Protein AF-W4PL32-F1 (afdb_monomer_lite)

pLDDT: mean 83.38, std 11.6, range [44.34, 94.25]

Secondary structure (DSSP, 8-state):
-HHHHHS-SS--HHHHHHHHHHHHHHHHHHHHHHHHHHHHTHHHHHTT---TTSS-HHHHHHHHHIIIIIHHHHHHHTTTTT--

Foldseek 3Di:
DVCCLVDPPDDPPVSVVVVVLVVLVVQLVVLQVVLVVLVVCLVVQQVPADDPPPPHSSVSSVVSSCCSHVVSVCSNVVPCVPVD

Sequence (84 aa):
MIYKLLFPTKPNQNNISFLLLTARIVFGLLFLFHGVAKWNNFENLSASFPDPLGVGSSVSLGLAIFGELICSIGFIIGILYRLA

Structure (mmCIF, N/CA/C/O backbone):
data_AF-W4PL32-F1
#
_entry.id   AF-W4PL32-F1
#
loop_
_atom_site.group_PDB
_atom_site.id
_atom_site.type_symbol
_atom_site.label_atom_id
_atom_site.label_alt_id
_atom_site.label_comp_id
_atom_site.label_asym_id
_atom_site.label_entity_id
_atom_site.label_seq_id
_atom_site.pdbx_PDB_ins_code
_atom_site.Cartn_x
_atom_site.Cartn_y
_atom_site.Cartn_z
_atom_site.occupancy
_atom_site.B_iso_or_equiv
_atom_site.auth_seq_id
_atom_site.auth_comp_id
_atom_site.auth_asym_id
_atom_site.auth_atom_id
_atom_site.pdbx_PDB_model_num
ATOM 1 N N . MET A 1 1 ? -24.525 -17.280 10.150 1.00 58.78 1 MET A N 1
ATOM 2 C CA . MET A 1 1 ? -23.579 -16.574 11.048 1.00 58.78 1 MET A CA 1
ATOM 3 C C . MET A 1 1 ? -22.935 -15.371 10.356 1.00 58.78 1 MET A C 1
ATOM 5 O O . MET A 1 1 ? -23.075 -14.270 10.865 1.00 58.78 1 MET A O 1
ATOM 9 N N . ILE A 1 2 ? -22.360 -15.547 9.159 1.00 66.56 2 ILE A N 1
ATOM 10 C CA . ILE A 1 2 ? -21.729 -14.482 8.348 1.00 66.56 2 ILE A CA 1
ATOM 11 C C . ILE A 1 2 ? -22.652 -13.288 8.041 1.00 66.56 2 ILE A C 1
ATOM 13 O O . ILE A 1 2 ? -22.238 -12.150 8.208 1.00 66.56 2 ILE A O 1
ATOM 17 N N . TYR A 1 3 ? -23.924 -13.513 7.698 1.00 60.78 3 TYR A N 1
ATOM 18 C CA . TYR A 1 3 ? -24.855 -12.404 7.430 1.00 60.78 3 TYR A CA 1
ATOM 19 C C . TYR A 1 3 ? -25.136 -11.511 8.649 1.00 60.78 3 TYR A C 1
ATOM 21 O O . TYR A 1 3 ? -25.255 -10.306 8.488 1.00 60.78 3 TYR A O 1
ATOM 29 N N . LYS A 1 4 ? -25.182 -12.064 9.872 1.00 63.09 4 LYS A N 1
ATOM 30 C CA . LYS A 1 4 ? -25.337 -11.262 11.105 1.00 63.09 4 LYS A CA 1
ATOM 31 C C . LYS A 1 4 ? -24.054 -10.515 11.490 1.00 63.09 4 LYS A C 1
ATOM 33 O O . LYS A 1 4 ? -24.137 -9.527 12.209 1.00 63.09 4 LYS A O 1
ATOM 38 N N . LEU A 1 5 ? -22.897 -11.004 11.034 1.00 66.06 5 LEU A N 1
ATOM 39 C CA . LEU A 1 5 ? -21.594 -10.357 11.199 1.00 66.06 5 LEU A CA 1
ATOM 40 C C . LEU A 1 5 ? -21.435 -9.183 10.217 1.00 66.06 5 LEU A C 1
ATOM 42 O O . LEU A 1 5 ? -21.007 -8.111 10.626 1.00 66.06 5 LEU A O 1
ATOM 46 N N . LEU A 1 6 ? -21.809 -9.387 8.947 1.00 67.12 6 LEU A N 1
ATOM 47 C CA . LEU A 1 6 ? -21.750 -8.371 7.887 1.00 67.12 6 LEU A CA 1
ATOM 48 C C . LEU A 1 6 ? -22.866 -7.322 8.007 1.00 67.12 6 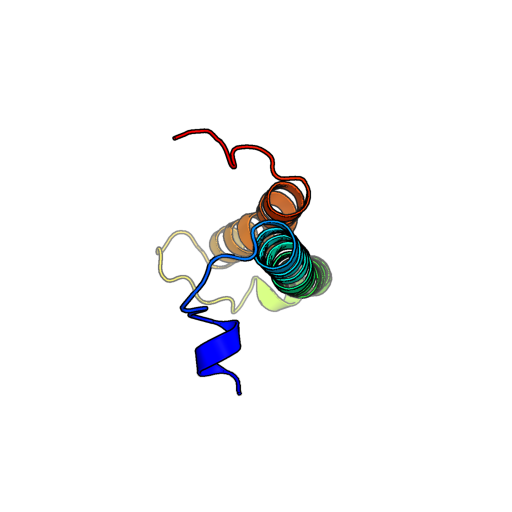LEU A C 1
ATOM 50 O O . LEU A 1 6 ? -22.637 -6.156 7.706 1.00 67.12 6 LEU A O 1
ATOM 54 N N . PHE A 1 7 ? -24.053 -7.721 8.473 1.00 70.38 7 PHE A N 1
ATOM 55 C CA . PHE A 1 7 ? -25.233 -6.859 8.589 1.00 70.38 7 PHE A CA 1
ATOM 56 C C . PHE A 1 7 ? -25.903 -7.024 9.967 1.00 70.38 7 PHE A C 1
ATOM 58 O O . PHE A 1 7 ? -26.926 -7.706 10.100 1.00 70.38 7 PHE A O 1
ATOM 65 N N . PRO A 1 8 ? -25.322 -6.444 11.032 1.00 64.25 8 PRO A N 1
ATOM 66 C CA . PRO A 1 8 ? -25.910 -6.500 12.364 1.00 64.25 8 PRO A CA 1
ATOM 67 C C . PRO A 1 8 ? -27.207 -5.680 12.431 1.00 64.25 8 PRO A C 1
ATOM 69 O O . PRO A 1 8 ? -27.237 -4.502 12.091 1.00 64.25 8 PRO A O 1
ATOM 72 N N . THR A 1 9 ? -28.286 -6.288 12.932 1.00 68.94 9 THR A N 1
ATOM 73 C CA . THR A 1 9 ? -29.603 -5.635 13.093 1.00 68.94 9 THR A CA 1
ATOM 74 C C . THR A 1 9 ? -29.647 -4.613 14.234 1.00 68.94 9 THR A C 1
ATOM 76 O O . THR A 1 9 ? -30.548 -3.780 14.280 1.00 68.94 9 THR A O 1
ATOM 79 N N . LYS A 1 10 ? -28.681 -4.666 15.160 1.00 69.06 10 LYS A N 1
ATOM 80 C CA . LYS A 1 10 ? -28.441 -3.651 16.193 1.00 69.06 10 LYS A CA 1
ATOM 81 C C . LYS A 1 10 ? -26.964 -3.260 16.153 1.00 69.06 10 LYS A C 1
ATOM 83 O O . LYS A 1 10 ? -26.121 -4.140 16.348 1.00 69.06 10 LYS A O 1
ATOM 88 N N . PRO A 1 11 ? -26.624 -1.985 15.908 1.00 63.25 11 PRO A N 1
ATOM 89 C CA . PRO A 1 11 ? -25.235 -1.575 15.828 1.00 63.25 11 PRO A CA 1
ATOM 90 C C . PRO A 1 11 ? -24.617 -1.557 17.228 1.00 63.25 11 PRO A C 1
ATOM 92 O O . PRO A 1 11 ? -24.775 -0.596 17.975 1.00 63.25 11 PRO A O 1
ATOM 95 N N . ASN A 1 12 ? -23.888 -2.613 17.597 1.00 69.31 12 ASN A N 1
ATOM 96 C CA . ASN A 1 12 ? -22.916 -2.493 18.677 1.00 69.31 12 ASN A CA 1
ATOM 97 C C . ASN A 1 12 ? -21.685 -1.775 18.108 1.00 69.31 12 ASN A C 1
ATOM 99 O O . ASN A 1 12 ? -20.866 -2.399 17.427 1.00 69.31 12 ASN A O 1
ATOM 103 N N . GLN A 1 13 ? -21.595 -0.459 18.326 1.00 71.00 13 GLN A N 1
ATOM 104 C CA . GLN A 1 13 ? -20.619 0.404 17.649 1.00 71.00 13 GLN A CA 1
ATOM 105 C C . GLN A 1 13 ? -19.165 -0.040 17.868 1.00 71.00 13 GLN A C 1
ATOM 107 O O . GLN A 1 13 ? -18.364 0.032 16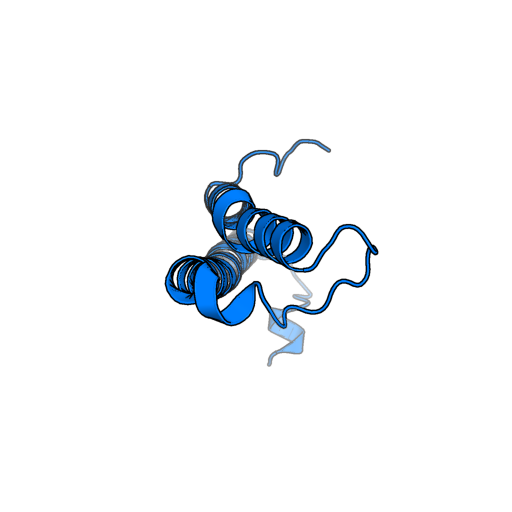.936 1.00 71.00 13 GLN A O 1
ATOM 112 N N . ASN A 1 14 ? -18.836 -0.593 19.039 1.00 78.31 14 ASN A N 1
ATOM 113 C CA . ASN A 1 14 ? -17.480 -1.062 19.339 1.00 78.31 14 ASN A CA 1
ATOM 114 C C . ASN A 1 14 ? -17.090 -2.300 18.518 1.00 78.31 14 ASN A C 1
ATOM 116 O O . ASN A 1 14 ? -16.008 -2.336 17.936 1.00 78.31 14 ASN A O 1
ATOM 120 N N . ASN A 1 15 ? -17.980 -3.292 18.415 1.00 80.69 15 ASN A N 1
ATOM 121 C CA . ASN A 1 15 ? -17.697 -4.526 17.672 1.00 80.69 15 ASN A CA 1
ATOM 122 C C . ASN A 1 15 ? -17.582 -4.263 16.166 1.00 80.69 15 ASN A C 1
ATOM 124 O O . ASN A 1 15 ? -16.737 -4.855 15.501 1.00 80.69 15 ASN A O 1
ATOM 128 N N . ILE A 1 16 ? -18.415 -3.362 15.636 1.00 81.62 16 ILE A N 1
ATOM 129 C CA . ILE A 1 16 ? -18.372 -2.968 14.223 1.00 81.62 16 ILE A CA 1
ATOM 130 C C . ILE A 1 16 ? -17.082 -2.198 13.929 1.00 81.62 16 ILE A C 1
ATOM 132 O O . ILE A 1 16 ? -16.413 -2.488 12.942 1.00 81.62 16 ILE A O 1
ATOM 136 N N . SER A 1 17 ? -16.689 -1.271 14.807 1.00 84.00 17 SER A N 1
ATOM 137 C CA . SER A 1 17 ? -15.443 -0.509 14.654 1.00 84.00 17 SER A CA 1
ATOM 138 C C . SER A 1 17 ? -14.215 -1.422 14.675 1.00 84.00 17 SER A C 1
ATOM 140 O O . SER A 1 17 ? -13.322 -1.271 13.843 1.00 84.00 17 SER A O 1
ATOM 142 N N . PHE A 1 18 ? -14.196 -2.412 15.574 1.00 86.25 18 PHE A N 1
ATOM 143 C CA . PHE A 1 18 ? -13.131 -3.412 15.626 1.00 86.25 18 PHE A CA 1
ATOM 144 C C . PHE A 1 18 ? -13.098 -4.273 14.360 1.00 86.25 18 PHE A C 1
ATOM 146 O O . PHE A 1 18 ? -12.038 -4.444 13.768 1.00 86.25 18 PHE A O 1
ATOM 153 N N . LEU A 1 19 ? -14.255 -4.747 13.887 1.00 88.25 19 LEU A N 1
ATOM 154 C CA . LEU A 1 19 ? -14.352 -5.525 12.652 1.00 88.25 19 LEU A CA 1
ATOM 155 C C . 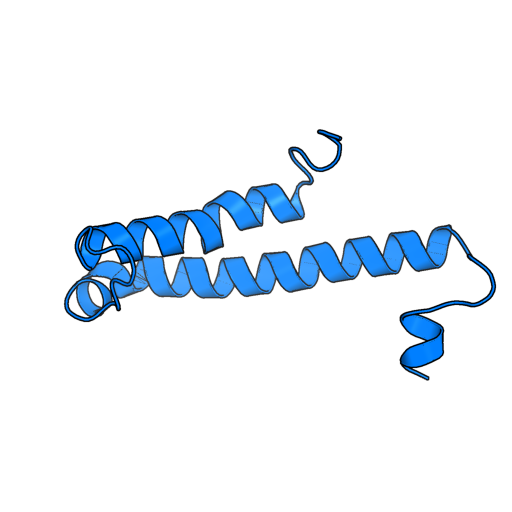LEU A 1 19 ? -13.840 -4.745 11.434 1.00 88.25 19 LEU A C 1
ATOM 157 O O . LEU A 1 19 ? -13.090 -5.294 10.629 1.00 88.25 19 LEU A O 1
ATOM 161 N N . LEU A 1 20 ? -14.203 -3.467 11.309 1.00 86.00 20 LEU A N 1
ATOM 162 C CA . LEU A 1 20 ? -13.736 -2.604 10.221 1.00 86.00 20 LEU A CA 1
ATOM 163 C C . LEU A 1 20 ? -12.227 -2.343 10.305 1.00 86.00 20 LEU A C 1
ATOM 165 O O . LEU A 1 20 ? -11.548 -2.352 9.278 1.00 86.00 20 LEU A O 1
ATOM 169 N N . LEU A 1 21 ? -11.687 -2.155 11.513 1.00 88.38 21 LEU A N 1
ATOM 170 C CA . LEU A 1 21 ? -10.249 -2.006 11.729 1.00 88.38 21 LEU A CA 1
ATOM 171 C C . LEU A 1 21 ? -9.493 -3.287 11.354 1.00 88.38 21 LEU A C 1
ATOM 173 O O . LEU A 1 21 ? -8.494 -3.225 10.642 1.00 88.38 21 LEU A O 1
ATOM 177 N N . THR A 1 22 ? -9.985 -4.452 11.782 1.00 90.19 22 THR A N 1
ATOM 178 C CA . THR A 1 22 ? -9.395 -5.742 11.410 1.00 90.19 22 THR A CA 1
ATOM 179 C C . THR A 1 22 ? -9.447 -5.950 9.901 1.00 90.19 22 THR A C 1
ATOM 181 O O . THR A 1 22 ? -8.426 -6.288 9.310 1.00 90.19 22 THR A O 1
ATOM 184 N N . ALA A 1 23 ? -10.590 -5.694 9.256 1.00 89.94 23 ALA A N 1
ATOM 185 C CA . ALA A 1 23 ? -10.715 -5.797 7.804 1.00 89.94 23 ALA A CA 1
ATOM 186 C C . ALA A 1 23 ? -9.700 -4.890 7.090 1.00 89.94 23 ALA A C 1
ATOM 188 O O . ALA A 1 23 ? -9.029 -5.333 6.161 1.00 89.94 23 ALA A O 1
ATOM 189 N N . ARG A 1 24 ? -9.518 -3.653 7.570 1.00 89.44 24 ARG A N 1
ATOM 190 C CA . ARG A 1 24 ? -8.519 -2.721 7.033 1.00 89.44 24 ARG A CA 1
ATOM 191 C C . ARG A 1 24 ? -7.098 -3.282 7.127 1.00 89.44 24 ARG A C 1
ATOM 193 O O . ARG A 1 24 ? -6.351 -3.248 6.156 1.00 89.44 24 ARG A O 1
ATOM 200 N N . ILE A 1 25 ? -6.712 -3.817 8.277 1.00 91.06 25 ILE A N 1
ATOM 201 C CA . ILE A 1 25 ? -5.361 -4.363 8.451 1.00 91.06 25 ILE A CA 1
ATOM 202 C C . ILE A 1 25 ? -5.169 -5.600 7.568 1.00 91.06 25 ILE A C 1
ATOM 204 O O . ILE A 1 25 ? -4.161 -5.700 6.878 1.00 91.06 25 ILE A O 1
ATOM 208 N N . VAL A 1 26 ? -6.145 -6.511 7.533 1.00 93.31 26 VAL A N 1
ATOM 209 C CA . VAL A 1 26 ? -6.056 -7.749 6.744 1.00 93.31 26 VAL A CA 1
ATOM 210 C C . VAL A 1 26 ? -5.934 -7.446 5.252 1.00 93.31 26 VAL A C 1
ATOM 212 O O . VAL A 1 26 ? -4.981 -7.898 4.624 1.00 93.31 26 VAL A O 1
ATOM 215 N N . PHE A 1 27 ? -6.843 -6.649 4.681 1.00 91.00 27 PHE A N 1
ATOM 216 C CA . PHE A 1 27 ? -6.768 -6.299 3.259 1.00 91.00 27 PHE A CA 1
ATOM 217 C C . PHE A 1 27 ? -5.524 -5.468 2.934 1.00 91.00 27 PHE A C 1
ATOM 219 O O . PHE A 1 27 ? -4.879 -5.716 1.920 1.00 91.00 27 PHE A O 1
ATOM 226 N N . GLY A 1 28 ? -5.137 -4.536 3.809 1.00 91.75 28 GLY A N 1
ATOM 227 C CA . GLY A 1 28 ? -3.920 -3.750 3.627 1.00 91.75 28 GLY A CA 1
ATOM 228 C C . GLY A 1 28 ? -2.656 -4.612 3.596 1.00 91.75 28 GLY A C 1
ATOM 229 O O . GLY A 1 28 ? -1.812 -4.433 2.721 1.00 91.75 28 GLY A O 1
ATOM 230 N N . LEU A 1 29 ? -2.539 -5.583 4.506 1.00 93.06 29 LEU A N 1
ATOM 231 C CA . LEU A 1 29 ? -1.410 -6.515 4.533 1.00 93.06 29 LEU A CA 1
ATOM 232 C C . LEU A 1 29 ? -1.392 -7.427 3.304 1.00 93.06 29 LEU A C 1
ATOM 234 O O . LEU A 1 29 ? -0.325 -7.654 2.741 1.00 93.06 29 LEU A O 1
ATOM 238 N N . LEU A 1 30 ? -2.552 -7.920 2.856 1.00 94.25 30 LEU A N 1
ATOM 239 C CA . LEU A 1 30 ? -2.648 -8.723 1.631 1.00 94.25 30 LEU A CA 1
ATOM 240 C C . LEU A 1 30 ? -2.116 -7.958 0.412 1.00 94.25 30 LEU A C 1
ATOM 242 O O . LEU A 1 30 ? -1.336 -8.510 -0.364 1.00 94.25 30 LEU A O 1
ATOM 246 N N . PHE A 1 31 ? -2.477 -6.679 0.272 1.00 92.69 31 PHE A N 1
ATOM 247 C CA . PHE A 1 31 ? -1.935 -5.834 -0.791 1.00 92.69 31 PHE A CA 1
ATOM 248 C C . PHE A 1 31 ? -0.433 -5.597 -0.631 1.00 92.69 31 PHE A C 1
ATOM 250 O O . PHE A 1 31 ? 0.297 -5.753 -1.606 1.00 92.69 31 PHE A O 1
ATOM 257 N N . LEU A 1 32 ? 0.048 -5.324 0.587 1.00 93.50 32 LEU A N 1
ATOM 258 C CA . LEU A 1 32 ? 1.481 -5.170 0.856 1.00 93.50 32 LEU A CA 1
ATOM 259 C C . LEU A 1 32 ? 2.290 -6.398 0.432 1.00 93.50 32 LEU A C 1
ATOM 261 O O . LEU A 1 32 ? 3.330 -6.248 -0.206 1.00 93.50 32 LEU A O 1
ATOM 265 N N . PHE A 1 33 ? 1.820 -7.608 0.745 1.00 93.94 33 PHE A N 1
ATOM 266 C CA . PHE A 1 33 ? 2.507 -8.837 0.342 1.00 93.94 33 PHE A CA 1
ATOM 267 C C . PHE A 1 33 ? 2.604 -8.969 -1.182 1.00 93.94 33 PHE A C 1
ATOM 269 O O . PHE A 1 33 ? 3.670 -9.315 -1.696 1.00 93.94 33 PHE A O 1
ATOM 276 N N . HIS A 1 34 ? 1.534 -8.643 -1.913 1.00 92.19 34 HIS A N 1
ATOM 277 C CA . HIS A 1 34 ? 1.565 -8.623 -3.377 1.00 92.19 34 HIS A CA 1
ATOM 278 C C . HIS A 1 34 ? 2.493 -7.535 -3.930 1.00 92.19 34 HIS A C 1
ATOM 280 O O . HIS A 1 34 ? 3.304 -7.822 -4.814 1.00 92.19 34 HIS A O 1
ATOM 286 N N . GLY A 1 35 ? 2.451 -6.329 -3.361 1.00 92.31 35 GLY A N 1
ATOM 287 C CA . GLY A 1 35 ? 3.313 -5.217 -3.752 1.00 92.31 35 GLY A CA 1
ATOM 288 C C . GLY A 1 35 ? 4.798 -5.531 -3.559 1.00 92.31 35 GLY A C 1
ATOM 289 O O . GLY A 1 35 ? 5.596 -5.308 -4.468 1.00 92.31 35 GLY A O 1
ATOM 290 N N . VAL A 1 36 ? 5.172 -6.127 -2.419 1.00 93.81 36 VAL A N 1
ATOM 291 C CA . VAL A 1 36 ? 6.555 -6.557 -2.139 1.00 93.81 36 VAL A CA 1
ATOM 292 C C . VAL A 1 36 ? 6.991 -7.660 -3.104 1.00 93.81 36 VAL A C 1
ATOM 294 O O . VAL A 1 36 ? 8.102 -7.617 -3.631 1.00 93.81 36 VAL A O 1
ATOM 297 N N . ALA A 1 37 ? 6.122 -8.635 -3.388 1.00 93.31 37 ALA A N 1
ATOM 298 C CA . ALA A 1 37 ? 6.432 -9.695 -4.344 1.00 93.31 37 ALA A CA 1
ATOM 299 C C . ALA A 1 37 ? 6.684 -9.145 -5.760 1.00 93.31 37 ALA A C 1
ATOM 301 O O . ALA A 1 37 ? 7.625 -9.587 -6.423 1.00 93.31 37 ALA A O 1
ATOM 302 N N . LYS A 1 38 ? 5.893 -8.161 -6.208 1.00 91.44 38 LYS A N 1
ATOM 303 C CA . LYS A 1 38 ? 6.083 -7.484 -7.502 1.00 91.44 38 LYS A CA 1
ATOM 304 C C . LYS A 1 38 ? 7.331 -6.610 -7.534 1.00 91.44 38 LYS A C 1
ATOM 306 O O . LYS A 1 38 ? 8.018 -6.606 -8.549 1.00 91.44 38 LYS A O 1
ATOM 311 N N . TRP A 1 39 ? 7.648 -5.925 -6.434 1.00 91.25 39 TRP A N 1
ATOM 312 C CA . TRP A 1 39 ? 8.883 -5.148 -6.303 1.00 91.25 39 TRP A CA 1
ATOM 313 C C . TRP A 1 39 ? 10.117 -6.039 -6.467 1.00 91.25 39 TRP A C 1
ATOM 315 O O . TRP A 1 39 ? 10.991 -5.754 -7.279 1.00 91.25 39 TRP A O 1
ATOM 325 N N . ASN A 1 40 ? 10.163 -7.161 -5.745 1.00 93.06 40 ASN A N 1
ATOM 326 C CA . ASN A 1 40 ? 11.303 -8.080 -5.788 1.00 93.06 40 ASN A CA 1
ATOM 327 C C . ASN A 1 40 ? 11.464 -8.788 -7.142 1.00 93.06 40 ASN A C 1
ATOM 329 O O . ASN A 1 40 ? 12.572 -9.168 -7.501 1.00 93.06 40 ASN A O 1
ATOM 333 N N . ASN A 1 41 ? 10.375 -8.970 -7.894 1.00 91.44 41 ASN A N 1
ATOM 334 C CA . ASN A 1 41 ? 10.382 -9.633 -9.202 1.00 91.44 41 ASN A CA 1
ATOM 335 C C . ASN A 1 41 ? 10.202 -8.647 -10.362 1.00 91.44 41 ASN A C 1
ATOM 337 O O . ASN A 1 41 ? 9.736 -9.044 -11.432 1.00 91.44 41 ASN A O 1
ATOM 341 N N . PHE A 1 42 ? 10.545 -7.370 -10.162 1.00 89.75 42 PHE A N 1
ATOM 342 C CA . PHE A 1 42 ? 10.278 -6.324 -11.145 1.00 89.75 42 PHE A CA 1
ATOM 343 C C . PHE A 1 42 ? 10.911 -6.630 -12.505 1.00 89.75 42 PHE A C 1
ATOM 345 O O . PHE A 1 42 ? 10.236 -6.540 -13.525 1.00 89.75 42 PHE A O 1
ATOM 352 N N . GLU A 1 43 ? 12.172 -7.064 -12.525 1.00 86.19 43 GLU A N 1
ATOM 353 C CA . GLU A 1 43 ? 12.894 -7.366 -13.767 1.00 86.19 43 GLU A CA 1
ATOM 354 C C . GLU A 1 43 ? 12.188 -8.454 -14.586 1.00 86.19 43 GLU A C 1
ATOM 356 O O . GLU A 1 43 ? 11.891 -8.246 -15.761 1.00 86.19 43 GLU A O 1
ATOM 361 N N . ASN A 1 44 ? 11.809 -9.562 -13.943 1.00 87.12 44 ASN A N 1
ATOM 362 C CA . ASN A 1 44 ? 11.135 -10.685 -14.600 1.00 87.12 44 ASN A CA 1
ATOM 363 C C . ASN A 1 44 ? 9.699 -10.350 -15.029 1.00 87.12 44 ASN A C 1
ATOM 365 O O . ASN A 1 44 ? 9.242 -10.794 -16.080 1.00 87.12 44 ASN A O 1
ATOM 369 N N . LEU A 1 45 ? 8.969 -9.574 -14.222 1.00 85.62 45 LEU A N 1
ATOM 370 C CA . LEU A 1 45 ? 7.573 -9.231 -14.498 1.00 85.62 45 LEU A CA 1
ATOM 371 C C . LEU A 1 45 ? 7.444 -8.097 -15.517 1.00 85.62 45 LEU A C 1
ATOM 373 O O . LEU A 1 45 ? 6.478 -8.083 -16.273 1.00 85.62 45 LEU A O 1
ATOM 377 N N . SER A 1 46 ? 8.407 -7.174 -15.587 1.00 84.81 46 SER A N 1
ATOM 378 C CA . SER A 1 46 ? 8.338 -5.992 -16.458 1.00 84.81 46 SER A CA 1
ATOM 379 C C . SER A 1 46 ? 8.222 -6.336 -17.945 1.00 84.81 46 SER A C 1
ATOM 381 O O . SER A 1 46 ? 7.606 -5.583 -18.693 1.00 84.81 46 SER A O 1
ATOM 383 N N . ALA A 1 47 ? 8.732 -7.492 -18.377 1.00 83.44 47 ALA A N 1
ATOM 384 C CA . ALA A 1 47 ? 8.687 -7.932 -19.771 1.00 83.44 47 ALA A CA 1
ATOM 385 C C . ALA A 1 47 ? 7.342 -8.550 -20.196 1.00 83.44 47 ALA A C 1
ATOM 387 O O . ALA A 1 47 ? 7.081 -8.698 -21.387 1.00 83.44 47 ALA A O 1
ATOM 388 N N . SER A 1 48 ? 6.492 -8.958 -19.251 1.00 85.69 48 SER A N 1
ATOM 389 C CA . SER A 1 48 ? 5.250 -9.694 -19.551 1.00 85.69 48 SER A CA 1
ATOM 390 C C . SER A 1 48 ? 4.044 -9.208 -18.753 1.00 85.69 48 SER A C 1
ATOM 392 O O . SER A 1 48 ? 2.977 -9.818 -18.813 1.00 85.69 48 SER A O 1
ATOM 394 N N . PHE A 1 49 ? 4.196 -8.124 -17.990 1.00 87.75 49 PHE A N 1
ATOM 395 C CA . PHE A 1 49 ? 3.103 -7.583 -17.202 1.00 87.75 49 PHE A CA 1
ATOM 396 C C . PHE A 1 49 ? 1.991 -7.064 -18.123 1.00 87.75 49 PHE A C 1
ATOM 398 O O 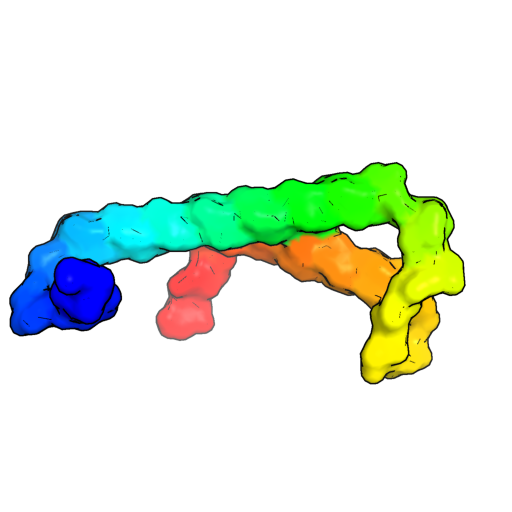. PHE A 1 49 ? 2.284 -6.321 -19.066 1.00 87.75 49 PHE A O 1
ATOM 405 N N . PRO A 1 50 ? 0.723 -7.430 -17.867 1.00 86.75 50 PRO A N 1
ATOM 406 C CA . PRO A 1 50 ? -0.388 -6.961 -18.674 1.00 86.75 50 PRO A CA 1
ATOM 407 C C . PRO A 1 50 ? -0.522 -5.446 -18.549 1.00 86.75 50 PRO A C 1
ATOM 409 O O . PRO A 1 50 ? -0.525 -4.890 -17.451 1.00 86.75 50 PRO A O 1
ATOM 412 N N . ASP A 1 51 ? -0.665 -4.791 -19.693 1.00 88.75 51 ASP A N 1
ATOM 413 C CA . ASP A 1 51 ? -0.821 -3.349 -19.782 1.00 88.75 51 ASP A CA 1
ATOM 414 C C . ASP A 1 51 ? -2.210 -2.984 -20.332 1.00 88.75 51 ASP A C 1
ATOM 416 O O . ASP A 1 51 ? -2.379 -2.823 -21.541 1.00 88.75 51 ASP A O 1
ATOM 420 N N . PRO A 1 52 ? -3.231 -2.862 -19.466 1.00 85.81 52 PRO A N 1
ATOM 421 C CA . PRO A 1 52 ? -4.579 -2.495 -19.895 1.00 85.81 52 PRO A CA 1
ATOM 422 C C . PRO A 1 52 ? -4.705 -1.018 -20.296 1.00 85.81 52 PRO A C 1
ATOM 424 O O . PRO A 1 52 ? -5.694 -0.646 -20.921 1.00 85.81 52 PRO A O 1
ATOM 427 N N . LEU A 1 53 ? -3.740 -0.174 -19.915 1.00 85.94 53 LEU A N 1
ATOM 428 C CA . LEU A 1 53 ? -3.765 1.270 -20.161 1.00 85.94 53 LEU A CA 1
ATOM 429 C C . LEU A 1 53 ? -2.961 1.675 -21.406 1.00 85.94 53 LEU A C 1
ATOM 431 O O . LEU A 1 53 ? -3.074 2.816 -21.845 1.00 85.94 53 LEU A O 1
ATOM 435 N N . GLY A 1 54 ? -2.168 0.766 -21.979 1.00 87.25 54 GLY A N 1
ATOM 436 C CA . GLY A 1 54 ? -1.343 1.033 -23.159 1.00 87.25 54 GLY A CA 1
ATOM 437 C C . GLY A 1 54 ? -0.138 1.946 -22.892 1.00 87.25 54 GLY A C 1
ATOM 438 O O . GLY A 1 54 ? 0.373 2.563 -23.823 1.00 87.25 54 GLY A O 1
ATOM 439 N N . VAL A 1 55 ? 0.298 2.077 -21.634 1.00 89.62 55 VAL A N 1
ATOM 440 C CA . VAL A 1 55 ? 1.409 2.950 -21.198 1.00 89.62 55 VAL A CA 1
ATOM 441 C C . VAL A 1 55 ? 2.773 2.241 -21.152 1.00 89.62 55 VAL A C 1
ATOM 443 O O . VAL A 1 55 ? 3.786 2.855 -20.818 1.00 89.62 55 VAL A O 1
ATOM 446 N N . GLY A 1 56 ? 2.813 0.956 -21.491 1.00 87.69 56 GLY A N 1
ATOM 447 C CA . GLY A 1 56 ? 3.960 0.062 -21.398 1.00 87.69 56 GLY A CA 1
ATOM 448 C C . GLY A 1 56 ? 3.902 -0.845 -20.166 1.00 87.69 56 GLY A C 1
ATOM 449 O O . GLY A 1 56 ? 3.486 -0.441 -19.079 1.00 87.69 56 GLY A O 1
ATOM 450 N N . SER A 1 57 ? 4.386 -2.079 -20.314 1.00 88.25 57 SER A N 1
ATOM 451 C CA . SER A 1 57 ? 4.373 -3.111 -19.268 1.00 88.25 57 SER A CA 1
ATOM 452 C C . SER A 1 57 ? 5.146 -2.705 -18.006 1.00 88.25 57 SER A C 1
ATOM 454 O O . SER A 1 57 ? 4.648 -2.887 -16.897 1.00 88.25 57 SER A O 1
ATOM 456 N N . SER A 1 58 ? 6.323 -2.087 -18.151 1.00 88.69 58 SER A N 1
ATOM 457 C CA . SER A 1 58 ? 7.141 -1.613 -17.022 1.00 88.69 58 SER A CA 1
ATOM 458 C C . SER A 1 58 ? 6.461 -0.494 -16.234 1.00 88.69 58 SER A C 1
ATOM 460 O O . SER A 1 58 ? 6.516 -0.474 -15.004 1.00 88.69 58 SER A O 1
ATOM 462 N N . VAL A 1 59 ? 5.797 0.429 -16.937 1.00 89.56 59 VAL A N 1
ATOM 463 C CA . VAL A 1 59 ? 5.071 1.545 -16.319 1.00 89.56 59 VAL A CA 1
ATOM 464 C C . VAL A 1 59 ? 3.824 1.013 -15.614 1.00 89.56 59 VAL A C 1
ATOM 466 O O . VAL A 1 59 ? 3.624 1.306 -14.439 1.00 89.56 59 VAL A O 1
ATOM 469 N N . SER A 1 60 ? 3.051 0.143 -16.266 1.00 92.38 60 SER A N 1
ATOM 470 C CA . SER A 1 60 ? 1.881 -0.518 -15.670 1.00 92.38 60 SER A CA 1
ATOM 471 C C . SER A 1 60 ? 2.231 -1.367 -14.441 1.00 92.38 60 SER A C 1
ATOM 473 O O . SER A 1 60 ? 1.507 -1.327 -13.444 1.00 92.38 60 SER A O 1
ATOM 475 N N . LEU A 1 61 ? 3.377 -2.058 -14.445 1.00 91.06 61 LEU A N 1
ATOM 476 C CA . LEU A 1 61 ? 3.894 -2.759 -13.266 1.00 91.06 61 LEU A CA 1
ATOM 477 C C . LEU A 1 61 ? 4.264 -1.781 -12.140 1.00 91.06 61 LEU A C 1
ATOM 479 O O . LEU A 1 61 ? 3.928 -2.027 -10.982 1.00 91.06 61 LEU A O 1
ATOM 483 N N . GLY A 1 62 ? 4.902 -0.655 -12.471 1.00 91.81 62 GLY A N 1
ATOM 484 C CA . GLY A 1 62 ? 5.215 0.409 -11.515 1.00 91.81 62 GLY A CA 1
ATOM 485 C C . GLY A 1 62 ? 3.965 1.013 -10.865 1.00 91.81 62 GLY A C 1
ATOM 486 O O . GLY A 1 62 ? 3.920 1.159 -9.643 1.00 91.81 62 GLY A O 1
ATOM 487 N N . LEU A 1 63 ? 2.915 1.287 -11.649 1.00 91.31 63 LEU A N 1
ATOM 488 C CA . LEU A 1 63 ? 1.623 1.744 -11.125 1.00 91.31 63 LEU A CA 1
ATOM 489 C C . LEU A 1 63 ? 0.957 0.690 -10.230 1.00 91.31 63 LEU A C 1
ATOM 491 O O . LEU A 1 63 ? 0.408 1.036 -9.183 1.00 91.31 63 LEU A O 1
ATOM 495 N N . ALA A 1 64 ? 1.024 -0.590 -10.602 1.00 92.12 64 ALA A N 1
ATOM 496 C CA . ALA A 1 64 ? 0.488 -1.670 -9.779 1.00 92.12 64 ALA A CA 1
ATOM 497 C C . ALA A 1 64 ? 1.218 -1.773 -8.429 1.00 92.12 64 ALA A C 1
ATOM 499 O O . ALA A 1 64 ? 0.572 -1.889 -7.391 1.00 92.12 64 ALA A O 1
ATOM 500 N N . ILE A 1 65 ? 2.550 -1.664 -8.423 1.00 93.56 65 ILE A N 1
ATOM 501 C CA . ILE A 1 65 ? 3.362 -1.631 -7.198 1.00 93.56 65 ILE A CA 1
ATOM 502 C C . ILE A 1 65 ? 3.019 -0.405 -6.349 1.00 93.56 65 ILE A C 1
ATOM 504 O O . ILE A 1 65 ? 2.868 -0.529 -5.137 1.00 93.56 65 ILE A O 1
ATOM 508 N N . PHE A 1 66 ? 2.855 0.771 -6.957 1.00 93.19 66 PHE A N 1
ATOM 509 C CA . PHE A 1 66 ? 2.445 1.978 -6.240 1.00 93.19 66 PHE A CA 1
ATOM 510 C C . PHE A 1 66 ? 1.099 1.778 -5.522 1.00 93.19 66 PHE A C 1
ATOM 512 O O . PHE A 1 66 ? 0.988 2.055 -4.325 1.00 93.19 66 PHE A O 1
ATOM 519 N N . GLY A 1 67 ? 0.100 1.233 -6.224 1.00 91.69 67 GLY A N 1
ATOM 520 C CA . GLY A 1 67 ? -1.217 0.941 -5.654 1.00 91.69 67 GLY A CA 1
ATOM 521 C C . GLY A 1 67 ? -1.190 -0.144 -4.571 1.00 91.69 67 GLY A C 1
ATOM 522 O O . GLY A 1 67 ? -1.860 -0.027 -3.548 1.00 91.69 67 GLY A O 1
ATOM 523 N N . GLU A 1 68 ? -0.393 -1.191 -4.755 1.00 92.75 68 GLU A N 1
ATOM 524 C CA . GLU A 1 68 ? -0.356 -2.324 -3.824 1.00 92.75 68 GLU A CA 1
ATOM 525 C C . GLU A 1 68 ? 0.574 -2.106 -2.631 1.00 92.75 68 GLU A C 1
ATOM 527 O O . GLU A 1 68 ? 0.347 -2.710 -1.587 1.00 92.75 68 GLU A O 1
ATOM 532 N N . LEU A 1 69 ? 1.590 -1.247 -2.738 1.00 92.31 69 LEU A N 1
ATOM 533 C CA . LEU A 1 69 ? 2.588 -1.018 -1.690 1.00 92.31 69 LEU A CA 1
ATOM 534 C C . LEU A 1 69 ? 2.413 0.342 -1.004 1.00 92.31 69 LEU A C 1
ATOM 536 O O . LEU A 1 69 ? 2.268 0.415 0.211 1.00 92.31 69 LEU A O 1
ATOM 540 N N . ILE A 1 70 ? 2.399 1.437 -1.764 1.00 89.75 70 ILE A N 1
ATOM 541 C CA . ILE A 1 70 ? 2.359 2.787 -1.183 1.00 89.75 70 ILE A CA 1
ATOM 542 C C . ILE A 1 70 ? 0.935 3.129 -0.740 1.00 89.75 70 ILE A C 1
ATOM 544 O O . ILE A 1 70 ? 0.725 3.564 0.396 1.00 89.75 70 ILE A O 1
ATOM 548 N N . CYS A 1 71 ? -0.066 2.875 -1.589 1.00 89.38 71 CYS A N 1
ATOM 549 C CA . CYS A 1 71 ? -1.458 3.129 -1.216 1.00 89.38 71 CYS A CA 1
ATOM 550 C C . CYS A 1 71 ? -1.957 2.182 -0.115 1.00 89.38 71 CYS A C 1
ATOM 552 O O . CYS A 1 71 ? -2.762 2.608 0.709 1.00 89.38 71 CYS A O 1
ATOM 554 N N . SER A 1 72 ? -1.466 0.942 -0.034 1.00 90.69 72 SER A N 1
ATOM 555 C CA . SER A 1 72 ? -1.840 0.010 1.041 1.00 90.69 72 SER A CA 1
ATOM 556 C C . SER A 1 72 ? -1.254 0.402 2.405 1.00 90.69 72 SER A C 1
ATOM 558 O O . SER A 1 72 ? -1.932 0.265 3.422 1.00 90.69 72 SER A O 1
ATOM 560 N N . ILE A 1 73 ? -0.050 0.985 2.456 1.00 89.75 73 ILE A N 1
ATOM 561 C CA . ILE A 1 73 ? 0.490 1.581 3.691 1.00 89.75 73 ILE A CA 1
ATOM 562 C C . ILE A 1 73 ? -0.407 2.738 4.150 1.00 89.75 73 ILE A C 1
ATOM 564 O O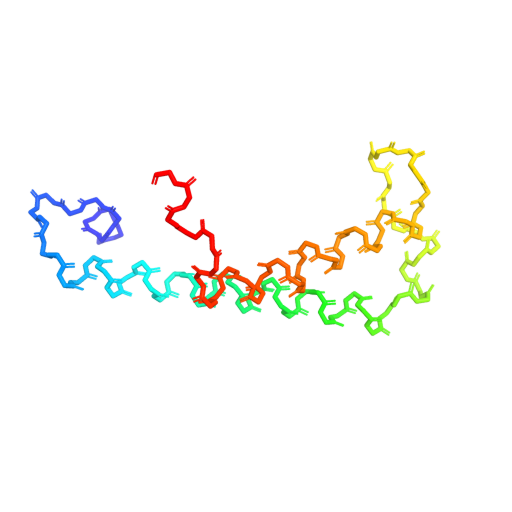 . ILE A 1 73 ? -0.809 2.787 5.314 1.00 89.75 73 ILE A O 1
ATOM 568 N N . GLY A 1 74 ? -0.796 3.628 3.229 1.00 87.75 74 GLY A N 1
ATOM 569 C CA . GLY A 1 74 ? -1.764 4.694 3.512 1.00 87.75 74 GLY A CA 1
ATOM 570 C C . GLY A 1 74 ? -3.123 4.158 3.987 1.00 87.75 74 GLY A C 1
ATOM 571 O O . GLY A 1 74 ? -3.678 4.676 4.959 1.00 87.75 74 GLY A O 1
ATOM 572 N N . PHE A 1 75 ? -3.609 3.080 3.357 1.00 86.12 75 PHE A N 1
ATOM 573 C CA . PHE A 1 75 ? -4.834 2.347 3.701 1.00 86.12 75 PHE A CA 1
ATOM 574 C C . PHE A 1 75 ? -4.816 1.849 5.147 1.00 86.12 75 PHE A C 1
ATOM 576 O O . PHE A 1 75 ? -5.778 2.063 5.882 1.00 86.12 75 PHE A O 1
ATOM 583 N N . ILE A 1 76 ? -3.712 1.232 5.579 1.00 87.56 76 ILE A N 1
ATOM 584 C CA . ILE A 1 76 ? -3.546 0.713 6.943 1.00 87.56 76 ILE A CA 1
ATOM 585 C C . ILE A 1 76 ? -3.477 1.855 7.961 1.00 87.56 76 ILE A C 1
ATOM 587 O O . ILE A 1 76 ? -4.189 1.814 8.965 1.00 87.56 76 ILE A O 1
ATOM 591 N N . ILE A 1 77 ? -2.658 2.880 7.696 1.00 86.75 77 ILE A N 1
ATOM 592 C CA . ILE A 1 77 ? -2.470 4.024 8.607 1.00 86.75 77 ILE A CA 1
ATOM 593 C C . ILE A 1 77 ? -3.760 4.852 8.729 1.00 86.75 77 ILE A C 1
ATOM 595 O O . ILE A 1 77 ? -4.009 5.478 9.758 1.00 86.75 77 ILE A O 1
ATOM 599 N N . GLY A 1 78 ? -4.624 4.832 7.712 1.00 79.94 78 GLY A N 1
ATOM 600 C CA . GLY A 1 78 ? -5.859 5.610 7.697 1.00 79.94 78 GLY A CA 1
ATOM 601 C C . GLY A 1 78 ? -5.670 7.043 7.189 1.00 79.94 78 GLY A C 1
ATOM 602 O O . GLY A 1 78 ? -6.521 7.899 7.440 1.00 79.94 78 GLY A O 1
ATOM 603 N N . ILE A 1 79 ? -4.584 7.312 6.459 1.00 73.06 79 ILE A N 1
ATOM 604 C CA . ILE A 1 79 ? -4.346 8.601 5.796 1.00 73.06 79 ILE A CA 1
ATOM 605 C C . ILE A 1 79 ? -5.427 8.801 4.721 1.00 73.06 79 ILE A C 1
ATOM 607 O O . ILE A 1 79 ? -5.676 7.907 3.920 1.00 73.06 79 ILE A O 1
ATOM 611 N N . LEU A 1 80 ? -6.094 9.964 4.731 1.00 63.44 80 LEU A N 1
ATOM 612 C CA . LEU A 1 80 ? -7.201 10.354 3.832 1.00 63.44 80 LEU A CA 1
ATOM 613 C C . LEU A 1 80 ? -8.551 9.624 4.020 1.00 63.44 80 LEU A C 1
ATOM 615 O O . LEU A 1 80 ? -9.495 9.915 3.292 1.00 63.44 80 LEU A O 1
ATOM 619 N N . TYR A 1 81 ? -8.730 8.788 5.052 1.00 57.72 81 TYR A N 1
ATOM 620 C CA . TYR A 1 81 ? -10.015 8.099 5.327 1.00 57.72 81 TYR A CA 1
ATOM 621 C C . TYR A 1 81 ? -11.157 8.997 5.811 1.00 57.72 81 TYR A C 1
ATOM 623 O O . TYR A 1 81 ? -12.256 8.515 6.079 1.00 57.72 81 TYR A O 1
ATOM 631 N N . ARG A 1 82 ? -10.885 10.292 5.961 1.00 58.19 82 ARG A N 1
ATOM 632 C CA . ARG A 1 82 ? -11.836 11.309 6.413 1.00 58.19 82 ARG A CA 1
ATOM 633 C C . ARG A 1 82 ? -11.922 1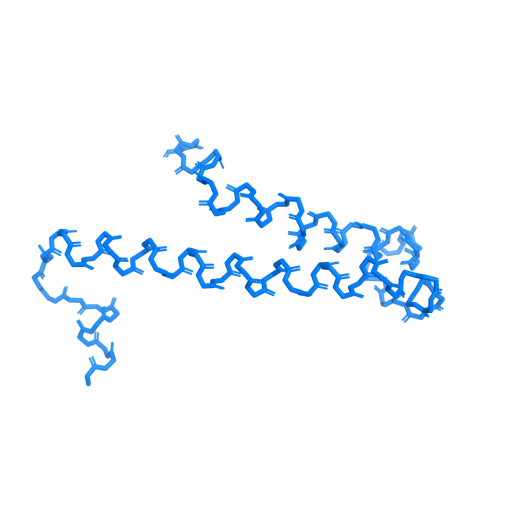2.495 5.454 1.00 58.19 82 ARG A C 1
ATOM 635 O O . ARG A 1 82 ? -12.368 13.564 5.852 1.00 58.19 82 ARG A O 1
ATOM 642 N N . LEU A 1 83 ? -11.460 12.316 4.214 1.00 53.56 83 LEU A N 1
ATOM 643 C CA . LEU A 1 83 ? -11.588 13.312 3.152 1.00 53.56 83 LEU A CA 1
ATOM 644 C C . LEU A 1 83 ? -12.944 13.172 2.422 1.00 53.56 83 LEU A C 1
ATOM 646 O O . LEU A 1 83 ? -12.977 13.144 1.199 1.00 53.56 83 LEU A O 1
ATOM 650 N N . ALA A 1 84 ? -14.029 12.996 3.185 1.00 44.34 84 ALA A N 1
ATOM 651 C CA . ALA A 1 84 ? -15.444 13.127 2.812 1.00 44.34 84 ALA A CA 1
ATOM 652 C C . ALA A 1 84 ? -16.308 12.906 4.064 1.00 44.34 84 ALA A C 1
ATOM 654 O O . ALA A 1 84 ? -15.993 11.962 4.829 1.00 44.34 84 ALA A O 1
#

Radius of gyration: 17.17 Å; chains: 1; bounding box: 42×30×42 Å

Organism: NCBI:txid1121100

InterPro domains:
  IPR032808 DoxX family [PF07681] (19-84)